Protein AF-A0A541BS70-F1 (afdb_monomer_lite)

Secondary structure (DSSP, 8-state):
--GGGT-GGGSTTSSS-HHHHHHHHHHHHHHHHHHH-S-TTSHHHHHHHHHHHHHHHHHHHHTTGGGGTS-GGGHHHHHHHHHHTT-

Structure (mmCIF, N/CA/C/O backbone):
data_AF-A0A541BS70-F1
#
_entry.id   AF-A0A541BS70-F1
#
loop_
_atom_site.group_PDB
_atom_site.id
_atom_site.type_symbol
_atom_site.label_atom_id
_atom_site.label_alt_id
_atom_site.label_comp_id
_atom_site.label_asym_id
_atom_site.label_entity_id
_atom_site.label_seq_id
_atom_site.pdbx_PDB_ins_code
_atom_site.Cartn_x
_atom_site.Cartn_y
_atom_site.Cartn_z
_atom_site.occupancy
_atom_site.B_iso_or_equiv
_atom_site.auth_seq_id
_atom_site.auth_comp_id
_atom_site.auth_asym_id
_atom_site.auth_atom_id
_atom_site.pdbx_PDB_model_num
ATOM 1 N N . MET A 1 1 ? -11.058 11.341 0.866 1.00 50.06 1 MET A N 1
ATOM 2 C CA . MET A 1 1 ? -11.415 10.758 2.179 1.00 50.06 1 MET A CA 1
ATOM 3 C C . MET A 1 1 ? -10.581 9.493 2.428 1.00 50.06 1 MET A C 1
ATOM 5 O O . MET A 1 1 ? -11.125 8.403 2.476 1.00 50.06 1 MET A O 1
ATOM 9 N N . PHE A 1 2 ? -9.251 9.627 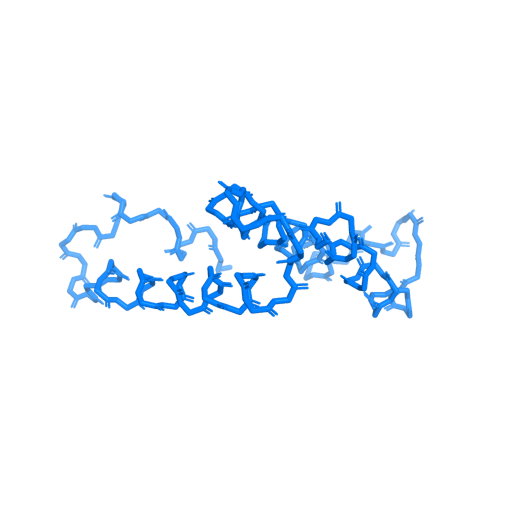2.506 1.00 51.97 2 PHE A N 1
ATOM 10 C CA . PHE A 1 2 ? -8.312 8.521 2.806 1.00 51.97 2 PHE A CA 1
ATOM 11 C C . PHE A 1 2 ? -7.281 8.940 3.866 1.00 51.97 2 PHE A C 1
ATOM 13 O O . PHE A 1 2 ? -6.823 8.101 4.629 1.00 51.97 2 PHE A O 1
ATOM 20 N N . GLU A 1 3 ? -7.023 10.249 4.004 1.00 51.66 3 GLU A N 1
ATOM 21 C CA . GLU A 1 3 ? -6.290 10.843 5.138 1.00 51.66 3 GLU A CA 1
ATOM 22 C C . GLU A 1 3 ? -6.831 10.396 6.509 1.00 51.66 3 GLU A C 1
ATOM 24 O O . GLU A 1 3 ? -6.077 10.308 7.474 1.00 51.66 3 GLU A O 1
ATOM 29 N N . LEU A 1 4 ? -8.118 10.033 6.576 1.00 51.78 4 LEU A N 1
ATOM 30 C CA . LEU A 1 4 ? -8.796 9.567 7.786 1.00 51.78 4 LEU A CA 1
ATOM 31 C C . LEU A 1 4 ? -8.561 8.080 8.122 1.00 51.78 4 LEU A C 1
ATOM 33 O O . LEU A 1 4 ? -8.831 7.688 9.247 1.00 51.78 4 LEU A O 1
ATOM 37 N N . MET A 1 5 ? -8.064 7.228 7.211 1.00 51.06 5 MET A N 1
ATOM 38 C CA . MET A 1 5 ? -7.829 5.806 7.550 1.00 51.06 5 MET A CA 1
ATOM 39 C C . MET A 1 5 ? -6.601 5.594 8.445 1.00 51.06 5 MET A C 1
ATOM 41 O O . MET A 1 5 ? -6.519 4.558 9.101 1.00 51.06 5 MET A O 1
ATOM 45 N N . PHE A 1 6 ? -5.679 6.563 8.480 1.00 54.09 6 PHE A N 1
ATOM 46 C CA . PHE A 1 6 ? -4.398 6.439 9.184 1.00 54.09 6 PHE A CA 1
ATOM 47 C C . PHE A 1 6 ? -4.127 7.536 10.219 1.00 54.09 6 PHE A C 1
ATOM 49 O O . PHE A 1 6 ? -3.235 7.363 11.044 1.00 54.09 6 PHE A O 1
ATOM 56 N N . HIS A 1 7 ? -4.909 8.623 10.250 1.00 58.03 7 HIS A N 1
ATOM 57 C CA . HIS A 1 7 ? -4.914 9.551 11.387 1.00 58.03 7 HIS A CA 1
ATOM 58 C C . HIS A 1 7 ? -5.749 8.973 12.533 1.00 58.03 7 HIS A C 1
ATOM 60 O O . HIS A 1 7 ? -6.821 9.473 12.874 1.00 58.03 7 HIS A O 1
ATOM 66 N N . HIS A 1 8 ? -5.248 7.884 13.113 1.00 59.84 8 HIS A N 1
ATOM 67 C CA . HIS A 1 8 ? -5.866 7.248 14.270 1.00 59.84 8 HIS A CA 1
ATOM 68 C C . HIS A 1 8 ? -6.000 8.225 15.448 1.00 59.84 8 HIS A C 1
ATOM 70 O O . HIS A 1 8 ? -7.019 8.194 16.129 1.00 59.84 8 HIS A O 1
ATOM 76 N N . ASP A 1 9 ? -5.058 9.160 15.593 1.00 59.16 9 ASP A N 1
ATOM 77 C CA . ASP A 1 9 ? -5.041 10.155 16.673 1.00 59.16 9 ASP A CA 1
ATOM 78 C C . ASP A 1 9 ? -6.124 11.239 16.525 1.00 59.16 9 ASP A C 1
ATOM 80 O O . ASP A 1 9 ? -6.625 11.753 17.519 1.00 59.16 9 ASP A O 1
ATOM 84 N N . LEU A 1 10 ? -6.538 11.577 15.295 1.00 54.88 10 LEU A N 1
ATOM 85 C CA . LEU A 1 10 ? -7.631 12.540 15.064 1.00 54.88 10 LEU A CA 1
ATOM 86 C C . LEU A 1 10 ? -9.022 11.909 15.219 1.00 54.88 10 LEU A C 1
ATOM 88 O O . LEU A 1 10 ? -10.023 12.622 15.230 1.00 54.88 10 LEU A O 1
ATOM 92 N N . LEU A 1 11 ? -9.092 10.578 15.297 1.00 57.12 11 LEU A N 1
ATOM 93 C CA . LEU A 1 11 ? -10.334 9.803 15.367 1.00 57.12 11 LEU A CA 1
ATOM 94 C C . LEU A 1 11 ? -10.473 9.038 16.687 1.00 57.12 11 LEU A C 1
ATOM 96 O O . LEU A 1 11 ? -11.450 8.303 16.876 1.00 57.12 11 LEU A O 1
ATOM 100 N N . ASP A 1 12 ? -9.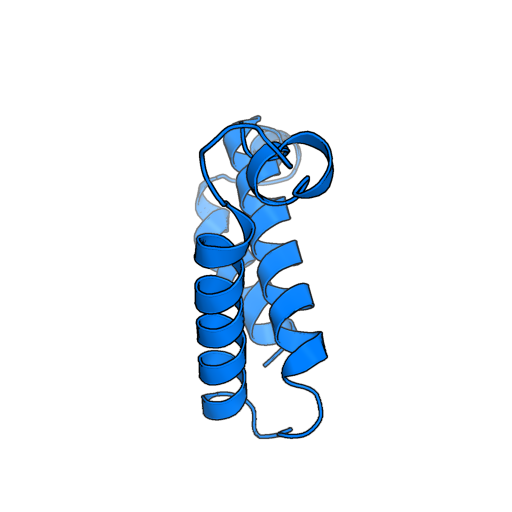528 9.231 17.605 1.00 55.44 12 ASP A N 1
ATOM 101 C CA . ASP A 1 12 ? -9.595 8.691 18.951 1.00 55.44 12 ASP A CA 1
ATOM 102 C C . ASP A 1 12 ? -10.781 9.338 19.688 1.00 55.44 12 ASP A C 1
ATOM 104 O O . ASP A 1 12 ? -10.884 10.558 19.807 1.00 55.44 12 ASP A O 1
ATOM 108 N N . GLY A 1 13 ? -11.762 8.522 20.084 1.00 58.00 13 GLY A N 1
ATOM 109 C CA . GLY A 1 13 ? -13.037 8.992 20.645 1.00 58.00 13 GLY A CA 1
ATOM 110 C C . GLY A 1 13 ? -14.178 9.254 19.645 1.00 58.00 13 GLY A C 1
ATOM 111 O O . GLY A 1 13 ? -15.301 9.496 20.081 1.00 58.00 13 GLY A O 1
ATOM 112 N N . ALA A 1 14 ? -13.976 9.110 18.327 1.00 62.50 14 ALA A N 1
ATOM 113 C CA . ALA A 1 14 ? -15.036 9.276 17.312 1.00 62.50 14 ALA A CA 1
ATOM 114 C C . ALA A 1 14 ? -16.001 8.067 17.191 1.00 62.50 14 ALA A C 1
ATOM 116 O O . ALA A 1 14 ? -16.760 7.953 16.229 1.00 62.50 14 ALA A O 1
ATOM 117 N N . GLY A 1 15 ? -15.958 7.126 18.143 1.00 59.03 15 GLY A N 1
ATOM 118 C CA . GLY A 1 15 ? -16.877 5.983 18.246 1.00 59.03 15 GLY A CA 1
ATOM 119 C C . GLY A 1 15 ? -16.631 4.816 17.277 1.00 59.03 15 GLY A C 1
ATOM 120 O O . GLY A 1 15 ? -17.224 3.758 17.455 1.00 59.03 15 GLY A O 1
ATOM 121 N N . ALA A 1 16 ? -15.740 4.958 16.290 1.00 66.94 16 ALA A N 1
ATOM 122 C CA . ALA A 1 16 ? -15.540 3.956 15.233 1.00 66.94 16 ALA A CA 1
ATOM 123 C C . ALA A 1 16 ? -14.391 2.948 15.476 1.00 66.94 16 ALA A C 1
ATOM 125 O O . ALA A 1 16 ? -14.164 2.095 14.623 1.00 66.94 16 ALA A O 1
ATOM 126 N N . ASN A 1 17 ? -13.661 3.045 16.602 1.00 73.06 17 ASN A N 1
ATOM 127 C CA . ASN A 1 17 ? -12.509 2.198 16.983 1.00 73.06 17 ASN A CA 1
ATOM 128 C C . ASN A 1 17 ? -11.650 1.736 15.786 1.00 73.06 17 ASN A C 1
ATOM 130 O O . ASN A 1 17 ? -11.391 0.549 15.582 1.00 73.06 17 ASN A O 1
ATOM 134 N N . LEU A 1 18 ? -11.221 2.691 14.959 1.00 73.25 18 LEU A N 1
ATOM 135 C CA . LEU A 1 18 ? -10.550 2.396 13.691 1.00 73.25 18 LEU A CA 1
ATOM 136 C C . LEU A 1 18 ? -9.246 1.628 13.885 1.00 73.25 18 LEU A C 1
ATOM 138 O O . LEU A 1 18 ? -8.859 0.857 13.016 1.00 73.25 18 LEU A O 1
ATOM 142 N N . ARG A 1 19 ? -8.592 1.783 15.039 1.00 75.44 19 ARG A N 1
ATOM 143 C CA . ARG A 1 19 ? -7.398 1.012 15.386 1.00 75.44 19 ARG A CA 1
ATOM 144 C C . ARG A 1 19 ? -7.690 -0.489 15.445 1.00 75.44 19 ARG A C 1
ATOM 146 O O . ARG A 1 19 ? -6.920 -1.263 14.886 1.00 75.44 19 ARG A O 1
ATOM 153 N N . ALA A 1 20 ? -8.806 -0.895 16.055 1.00 79.38 20 ALA A N 1
ATOM 154 C CA . ALA A 1 20 ? -9.204 -2.303 16.127 1.00 79.38 20 ALA A CA 1
ATOM 155 C C . ALA A 1 20 ? -9.536 -2.912 14.753 1.00 79.38 20 ALA A C 1
ATOM 157 O O . ALA A 1 20 ? -9.468 -4.127 14.605 1.00 79.38 20 ALA A O 1
ATOM 158 N N . THR A 1 21 ? -9.851 -2.088 13.751 1.00 79.56 21 THR A N 1
ATOM 159 C CA . THR A 1 21 ? -10.168 -2.546 12.389 1.00 79.56 21 THR A CA 1
ATOM 160 C C . THR A 1 21 ? -8.957 -2.491 11.455 1.00 79.56 21 THR A C 1
ATOM 162 O O . THR A 1 21 ? -8.705 -3.430 10.706 1.00 79.56 21 THR A O 1
ATOM 165 N N . THR A 1 22 ? -8.182 -1.405 11.488 1.00 78.94 22 THR A N 1
ATOM 166 C CA . THR A 1 22 ? -7.061 -1.181 10.563 1.00 78.94 22 THR A CA 1
ATOM 167 C C . THR A 1 22 ? -5.841 -2.031 10.914 1.00 78.94 22 THR A C 1
ATOM 169 O O . THR A 1 22 ? -5.159 -2.499 10.004 1.00 78.94 22 THR A O 1
ATOM 172 N N . VAL A 1 23 ? -5.573 -2.281 12.203 1.00 84.94 23 VAL A N 1
ATOM 173 C CA . VAL A 1 23 ? -4.419 -3.097 12.622 1.00 84.94 23 VAL A CA 1
ATOM 174 C C . VAL A 1 23 ? -4.507 -4.531 12.075 1.00 84.94 23 VAL A C 1
ATOM 176 O O . VAL A 1 23 ? -3.568 -4.928 11.385 1.00 84.94 23 VAL A O 1
ATOM 179 N N . PRO A 1 24 ? -5.621 -5.277 12.235 1.00 88.75 24 PRO A N 1
ATOM 180 C CA . PRO A 1 24 ? -5.738 -6.621 11.657 1.00 88.75 24 PRO A CA 1
ATOM 181 C C . PRO A 1 24 ? -5.599 -6.667 10.127 1.00 88.75 24 PRO A C 1
ATOM 183 O O . PRO A 1 24 ? -5.072 -7.632 9.568 1.00 88.75 24 PRO A O 1
ATOM 186 N N . LEU A 1 25 ? -6.048 -5.620 9.423 1.00 86.88 25 LEU A N 1
ATOM 187 C CA . LEU A 1 25 ? -5.866 -5.518 7.970 1.00 86.88 25 LEU A CA 1
ATOM 188 C C . LEU A 1 25 ? -4.387 -5.380 7.597 1.00 86.88 25 LEU A C 1
ATOM 190 O O . LEU A 1 25 ? -3.934 -5.988 6.628 1.00 86.88 25 LEU A O 1
ATOM 194 N N . PHE A 1 26 ? -3.632 -4.598 8.367 1.00 87.81 26 PHE A N 1
ATOM 195 C CA . PHE A 1 26 ? -2.199 -4.449 8.156 1.00 87.81 26 PHE A CA 1
ATOM 196 C C . PHE A 1 26 ? -1.432 -5.727 8.511 1.00 87.81 26 PHE A C 1
ATOM 198 O O . PHE A 1 26 ? -0.561 -6.142 7.753 1.00 87.81 26 PHE A O 1
ATOM 205 N N . GLU A 1 27 ? -1.797 -6.403 9.601 1.00 91.62 27 GLU A N 1
ATOM 206 C CA . GLU A 1 27 ? -1.231 -7.709 9.966 1.00 91.62 27 GLU A CA 1
ATOM 207 C C . GLU A 1 27 ? -1.465 -8.754 8.868 1.00 91.62 27 GLU A C 1
ATOM 209 O O . GLU A 1 27 ? -0.557 -9.509 8.529 1.00 91.62 27 GLU A O 1
ATOM 214 N N . SER A 1 28 ? -2.642 -8.740 8.234 1.00 92.69 28 SER A N 1
ATOM 215 C CA . SER A 1 28 ? -2.933 -9.611 7.088 1.00 92.69 28 SER A CA 1
ATOM 216 C C . SER A 1 28 ? -2.014 -9.326 5.894 1.00 92.69 28 SER A C 1
ATOM 218 O O . SER A 1 28 ? -1.583 -10.255 5.215 1.00 92.69 28 SER A O 1
ATOM 220 N N . LEU A 1 29 ? -1.681 -8.055 5.636 1.00 91.31 29 LEU A N 1
ATOM 221 C CA . LEU A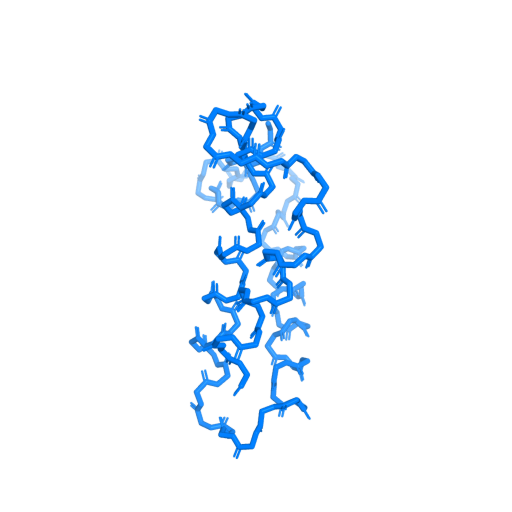 1 29 ? -0.717 -7.693 4.595 1.00 91.31 29 LEU A CA 1
ATOM 222 C C . LEU A 1 29 ? 0.693 -8.185 4.939 1.00 91.31 29 LEU A C 1
ATOM 224 O O . LEU A 1 29 ? 1.355 -8.741 4.069 1.00 91.31 29 LEU A O 1
ATOM 228 N N . VAL A 1 30 ? 1.135 -8.018 6.188 1.00 92.94 30 VAL A N 1
ATOM 229 C CA . VAL A 1 30 ? 2.436 -8.532 6.652 1.00 92.94 30 VAL A CA 1
ATOM 230 C C . VAL A 1 30 ? 2.510 -10.046 6.456 1.00 92.94 30 VAL A C 1
ATOM 232 O O . VAL A 1 30 ? 3.470 -10.524 5.865 1.00 92.94 30 VAL A O 1
ATOM 235 N N . ALA A 1 31 ? 1.468 -10.786 6.844 1.00 93.25 31 ALA A N 1
ATOM 236 C CA . ALA A 1 31 ? 1.422 -12.238 6.681 1.00 93.25 31 ALA A CA 1
ATOM 237 C C . ALA A 1 31 ? 1.473 -12.686 5.207 1.00 93.25 31 ALA A C 1
ATOM 239 O O . ALA A 1 31 ? 2.049 -13.728 4.899 1.00 93.25 31 ALA A O 1
ATOM 240 N N . LEU A 1 32 ? 0.873 -11.922 4.286 1.00 93.25 32 LEU A N 1
ATOM 241 C CA . LEU A 1 32 ? 0.967 -12.194 2.847 1.00 93.25 32 LEU A CA 1
ATOM 242 C C . LEU A 1 32 ? 2.377 -11.938 2.307 1.00 93.25 32 LEU A C 1
ATOM 244 O O . LEU A 1 32 ? 2.856 -12.704 1.476 1.00 93.25 32 LEU A O 1
ATOM 248 N N . VAL A 1 33 ? 3.037 -10.880 2.778 1.00 92.69 33 VAL A N 1
ATOM 249 C CA . VAL A 1 33 ? 4.424 -10.572 2.411 1.00 92.69 33 VAL A CA 1
ATOM 250 C C . VAL A 1 33 ? 5.372 -11.640 2.953 1.00 92.69 33 VAL A C 1
ATOM 252 O O . VAL A 1 33 ? 6.196 -12.137 2.201 1.00 92.69 33 VAL A O 1
ATOM 255 N N . GLU A 1 34 ? 5.200 -12.080 4.201 1.00 92.25 34 GLU A N 1
ATOM 256 C CA . GLU A 1 34 ? 5.980 -13.183 4.784 1.00 92.25 34 GLU A CA 1
ATOM 257 C C . GLU A 1 34 ? 5.858 -14.482 3.978 1.00 92.25 34 GLU A C 1
ATOM 259 O O . GLU A 1 34 ? 6.840 -15.197 3.817 1.00 92.25 34 GLU A O 1
ATOM 264 N N . GLN A 1 35 ? 4.672 -14.782 3.444 1.00 91.25 35 GLN A N 1
ATOM 265 C CA . GLN A 1 35 ? 4.458 -15.960 2.595 1.00 91.25 35 GLN A CA 1
ATOM 266 C C . GLN A 1 35 ? 5.088 -15.830 1.203 1.00 91.25 35 GLN A C 1
ATOM 268 O O . GLN A 1 35 ? 5.386 -16.846 0.578 1.00 91.25 35 GLN A O 1
ATOM 273 N N . ALA A 1 36 ? 5.229 -14.606 0.693 1.00 90.12 36 ALA A N 1
ATOM 274 C CA . ALA A 1 36 ? 5.695 -14.333 -0.664 1.00 90.12 36 ALA A CA 1
ATOM 275 C C . ALA A 1 36 ? 7.195 -14.003 -0.748 1.00 90.12 36 ALA A C 1
ATOM 277 O O . ALA A 1 36 ? 7.780 -14.149 -1.819 1.00 90.12 36 ALA A O 1
ATOM 278 N N . SER A 1 37 ? 7.807 -13.552 0.350 1.00 82.69 37 SER A N 1
ATOM 279 C CA . SER A 1 37 ? 9.204 -13.121 0.403 1.00 82.69 37 SER A CA 1
ATOM 280 C C . SER A 1 37 ? 10.133 -14.245 0.866 1.00 82.69 37 SER A C 1
ATOM 282 O O . SER A 1 37 ? 9.986 -14.777 1.961 1.00 82.69 37 SER A O 1
ATOM 284 N N . ASP A 1 38 ? 11.206 -14.496 0.110 1.00 73.00 38 ASP A N 1
ATOM 285 C CA . ASP A 1 38 ? 12.316 -15.369 0.543 1.00 73.00 38 ASP A CA 1
ATOM 286 C C . ASP A 1 38 ? 13.153 -14.746 1.686 1.00 73.00 38 ASP A C 1
ATOM 288 O O . ASP A 1 38 ? 13.987 -15.401 2.313 1.00 73.00 38 ASP A O 1
ATOM 292 N N . ARG A 1 39 ? 12.947 -13.450 1.963 1.00 66.69 39 ARG A N 1
ATOM 293 C CA . ARG A 1 39 ? 13.642 -12.652 2.986 1.00 66.69 39 ARG A CA 1
ATOM 294 C C . ARG A 1 39 ? 12.741 -12.445 4.205 1.00 66.69 39 ARG A C 1
ATOM 296 O O . ARG A 1 39 ? 12.227 -11.350 4.420 1.00 66.69 39 ARG A O 1
ATOM 303 N N . SER A 1 40 ? 12.564 -13.504 4.994 1.00 63.53 40 SER A N 1
ATOM 304 C CA . SER A 1 40 ? 11.627 -13.548 6.132 1.00 63.53 40 SER A CA 1
ATOM 305 C C . SER A 1 40 ? 11.814 -12.431 7.175 1.00 63.53 40 SER A C 1
ATOM 307 O O . SER A 1 40 ? 10.854 -12.095 7.865 1.00 63.53 40 SER A O 1
ATOM 309 N N . ASP A 1 41 ? 13.010 -11.848 7.307 1.00 67.38 41 ASP A N 1
ATOM 310 C CA . ASP A 1 41 ? 13.312 -10.902 8.393 1.00 67.38 41 ASP A CA 1
ATOM 311 C C . ASP A 1 41 ? 12.837 -9.456 8.126 1.00 67.38 41 ASP A C 1
ATOM 313 O O . ASP A 1 41 ? 12.808 -8.645 9.052 1.00 67.38 41 ASP A O 1
ATOM 317 N N . ASP A 1 42 ? 12.435 -9.114 6.892 1.00 83.38 42 ASP A N 1
ATOM 318 C CA . ASP A 1 42 ? 12.144 -7.723 6.486 1.00 83.38 42 ASP A CA 1
ATOM 319 C C . ASP A 1 42 ? 10.656 -7.452 6.178 1.00 83.38 42 ASP A C 1
ATOM 321 O O . ASP A 1 42 ? 10.257 -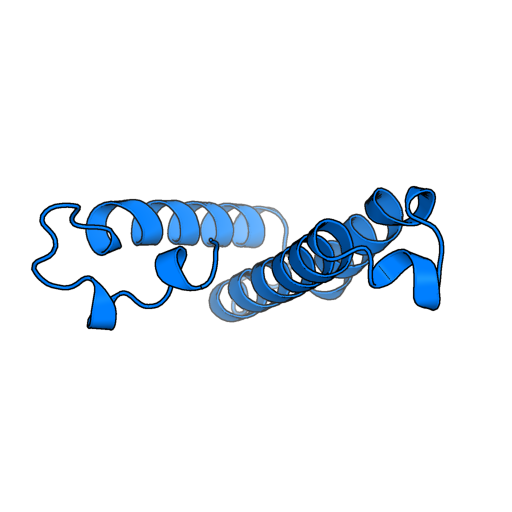6.326 5.875 1.00 83.38 42 ASP A O 1
ATOM 325 N N . SER A 1 43 ? 9.783 -8.456 6.307 1.00 86.69 43 SER A N 1
ATOM 326 C CA . SER A 1 43 ? 8.359 -8.362 5.935 1.00 86.69 43 SER A CA 1
ATOM 327 C C . SER A 1 43 ? 7.610 -7.225 6.643 1.00 86.69 43 SER A C 1
ATOM 329 O O . SER A 1 43 ? 6.722 -6.591 6.066 1.00 86.69 43 SER A O 1
ATOM 331 N N . ARG A 1 44 ? 8.011 -6.898 7.881 1.00 87.38 44 ARG A N 1
ATOM 332 C CA . ARG A 1 44 ? 7.461 -5.771 8.658 1.00 87.38 44 ARG A CA 1
ATOM 333 C C . ARG A 1 44 ? 7.806 -4.393 8.090 1.00 87.38 44 ARG A C 1
ATOM 335 O O . ARG A 1 44 ? 7.087 -3.444 8.388 1.00 87.38 44 ARG A O 1
ATOM 342 N N . MET A 1 45 ? 8.856 -4.275 7.282 1.00 89.38 45 MET A N 1
ATOM 343 C CA . MET A 1 45 ? 9.219 -3.045 6.569 1.00 89.38 45 MET A CA 1
ATOM 344 C C . MET A 1 45 ? 8.760 -3.071 5.107 1.00 89.38 45 MET A C 1
ATOM 346 O O . MET A 1 45 ? 8.321 -2.047 4.579 1.00 89.38 45 MET A O 1
ATOM 350 N N . GLN A 1 46 ? 8.771 -4.244 4.473 1.00 91.56 46 GLN A N 1
ATOM 351 C CA . GLN A 1 46 ? 8.283 -4.446 3.107 1.00 91.56 46 GLN A CA 1
ATOM 352 C C . GLN A 1 46 ? 6.780 -4.161 2.981 1.00 91.56 46 GLN A C 1
ATOM 354 O O . GLN A 1 46 ? 6.361 -3.436 2.079 1.00 91.56 46 GLN A O 1
ATOM 359 N N . ALA A 1 47 ? 5.959 -4.656 3.914 1.00 91.75 47 ALA A N 1
ATOM 360 C CA . ALA A 1 47 ? 4.516 -4.419 3.909 1.00 91.75 47 ALA A CA 1
ATOM 361 C C . ALA A 1 47 ? 4.131 -2.920 3.920 1.00 91.75 47 ALA A C 1
ATOM 363 O O . ALA A 1 47 ? 3.347 -2.508 3.055 1.00 91.75 47 ALA A O 1
ATOM 364 N N . PRO A 1 48 ? 4.678 -2.063 4.812 1.00 90.50 48 PRO A N 1
ATOM 365 C CA . PRO A 1 48 ? 4.418 -0.627 4.743 1.00 90.50 48 PRO A CA 1
ATOM 366 C C . PRO A 1 48 ? 4.928 0.023 3.449 1.00 90.50 48 PRO A C 1
ATOM 368 O O . PRO A 1 48 ? 4.259 0.922 2.934 1.00 90.50 48 PRO A O 1
ATOM 371 N N . ALA A 1 49 ? 6.050 -0.430 2.881 1.00 92.75 49 ALA A N 1
ATOM 372 C CA . ALA A 1 49 ? 6.556 0.090 1.608 1.00 92.75 49 ALA A CA 1
ATOM 373 C C . ALA A 1 49 ? 5.598 -0.218 0.438 1.00 92.75 49 ALA A C 1
ATOM 375 O O . ALA A 1 49 ? 5.201 0.691 -0.298 1.00 92.75 49 ALA A O 1
ATOM 376 N N . ILE A 1 50 ? 5.121 -1.464 0.340 1.00 93.44 50 ILE A N 1
ATOM 377 C CA . ILE A 1 50 ? 4.111 -1.893 -0.642 1.00 93.44 50 ILE A CA 1
ATOM 378 C C . ILE A 1 50 ? 2.821 -1.085 -0.480 1.00 93.44 50 ILE A C 1
ATOM 380 O O . ILE A 1 50 ? 2.268 -0.567 -1.458 1.00 93.44 50 ILE A O 1
ATOM 384 N N . GLN A 1 51 ? 2.332 -0.952 0.756 1.00 92.38 51 GLN A N 1
ATOM 385 C CA . GLN A 1 51 ? 1.109 -0.205 1.037 1.00 92.38 51 GLN A CA 1
ATOM 386 C C . GLN A 1 51 ? 1.250 1.273 0.659 1.00 92.38 51 GLN A C 1
ATOM 388 O O . GLN A 1 51 ? 0.323 1.846 0.085 1.00 92.38 51 GLN A O 1
ATOM 393 N N . THR A 1 52 ? 2.412 1.874 0.918 1.00 92.06 52 THR A N 1
ATOM 394 C CA . THR A 1 52 ? 2.710 3.268 0.563 1.00 92.06 52 THR A CA 1
ATOM 395 C C . THR A 1 52 ? 2.709 3.471 -0.950 1.00 92.06 52 THR A C 1
ATOM 397 O O . THR A 1 52 ? 2.043 4.385 -1.440 1.00 92.06 52 THR A O 1
ATOM 400 N N . GLY A 1 53 ? 3.373 2.594 -1.710 1.00 93.38 53 GLY A N 1
ATOM 401 C CA . GLY A 1 53 ? 3.385 2.661 -3.174 1.00 93.38 53 GLY A CA 1
ATOM 402 C C . GLY A 1 53 ? 1.983 2.535 -3.778 1.00 93.38 53 GLY A C 1
ATOM 403 O O . GLY A 1 53 ? 1.564 3.371 -4.583 1.00 93.38 53 GLY A O 1
ATOM 404 N N . ARG A 1 54 ? 1.203 1.545 -3.323 1.00 93.94 54 ARG A N 1
ATOM 405 C CA . ARG A 1 54 ? -0.196 1.353 -3.749 1.00 93.94 54 ARG A CA 1
ATOM 406 C C . ARG A 1 54 ? -1.074 2.550 -3.399 1.00 93.94 54 ARG A C 1
ATOM 408 O O . ARG A 1 54 ? -1.902 2.963 -4.212 1.00 93.94 54 ARG A O 1
ATOM 415 N N . HIS A 1 55 ? -0.892 3.112 -2.207 1.00 90.88 55 HIS A N 1
ATOM 416 C CA . HIS A 1 55 ? -1.637 4.283 -1.770 1.00 90.88 55 HIS A CA 1
ATOM 417 C C . HIS A 1 55 ? -1.315 5.512 -2.629 1.00 90.88 55 HIS A C 1
ATOM 419 O O . HIS A 1 55 ? -2.237 6.177 -3.099 1.00 90.88 55 HIS A O 1
ATOM 425 N N . GLY A 1 56 ? -0.036 5.768 -2.916 1.00 91.56 56 GLY A N 1
ATOM 426 C CA . GLY A 1 56 ? 0.382 6.855 -3.803 1.00 91.56 56 GLY A CA 1
ATOM 427 C C . GLY A 1 56 ? -0.252 6.749 -5.192 1.00 91.56 56 GLY A C 1
ATOM 428 O O . GLY A 1 56 ? -0.816 7.722 -5.691 1.00 91.56 56 GLY A O 1
ATOM 429 N N . ILE A 1 57 ? -0.260 5.549 -5.783 1.00 93.69 57 ILE A N 1
ATOM 430 C CA . ILE A 1 57 ? -0.927 5.291 -7.071 1.00 93.69 57 ILE A CA 1
ATOM 431 C C . ILE A 1 57 ? -2.431 5.584 -6.977 1.00 93.69 57 ILE A C 1
ATOM 433 O O . ILE A 1 57 ? -2.989 6.234 -7.864 1.00 93.69 57 ILE A O 1
ATOM 437 N N . ALA A 1 58 ? -3.092 5.148 -5.901 1.00 92.06 58 ALA A N 1
ATOM 438 C CA . ALA A 1 58 ? -4.517 5.392 -5.694 1.00 92.06 58 ALA A CA 1
ATOM 439 C C . ALA A 1 58 ? -4.841 6.891 -5.570 1.00 92.06 58 ALA A C 1
ATOM 441 O O . ALA A 1 58 ? -5.792 7.350 -6.200 1.00 92.06 58 ALA A O 1
ATOM 442 N N . VAL A 1 59 ? -4.038 7.660 -4.827 1.00 91.38 59 VAL A N 1
ATOM 443 C CA . VAL A 1 59 ? -4.205 9.117 -4.664 1.00 91.38 59 VAL A CA 1
ATOM 444 C C . VAL A 1 59 ? -3.970 9.855 -5.981 1.00 91.38 59 VAL A C 1
ATOM 446 O O . VAL A 1 59 ? -4.773 10.700 -6.382 1.00 91.38 59 VAL A O 1
ATOM 449 N N . LEU A 1 60 ? -2.894 9.519 -6.697 1.00 91.19 60 LEU A N 1
ATOM 450 C CA . LEU A 1 60 ? -2.613 10.126 -7.996 1.00 91.19 60 LEU A CA 1
ATOM 451 C C . LEU A 1 60 ? -3.706 9.778 -9.018 1.00 91.19 60 LEU A C 1
ATOM 453 O O . LEU A 1 60 ? -4.080 10.625 -9.830 1.00 91.19 60 LEU A O 1
ATOM 457 N N . SER A 1 61 ? -4.262 8.563 -8.961 1.00 90.75 61 SER A N 1
ATOM 458 C CA . SER A 1 61 ? -5.392 8.165 -9.802 1.00 90.75 61 SER A CA 1
ATOM 459 C C . SER A 1 61 ? -6.683 8.896 -9.428 1.00 90.75 61 SER A C 1
ATOM 461 O O . SER A 1 61 ? -7.371 9.378 -10.328 1.00 90.75 61 SER A O 1
ATOM 463 N N . SER A 1 62 ? -7.017 9.015 -8.137 1.00 90.62 62 SER A N 1
ATOM 464 C CA . SER A 1 62 ? -8.257 9.664 -7.688 1.00 90.62 62 SER A CA 1
ATOM 465 C C . SER A 1 62 ? -8.285 11.149 -8.029 1.00 90.62 62 SER A C 1
ATOM 467 O O . SER A 1 62 ? -9.340 11.688 -8.354 1.00 90.62 62 SER A O 1
ATOM 469 N N . ASN A 1 63 ? -7.117 11.789 -8.007 1.00 90.62 63 ASN A N 1
ATOM 470 C CA . ASN A 1 63 ? -6.961 13.208 -8.312 1.00 90.62 63 ASN A CA 1
ATOM 471 C C . ASN A 1 63 ? -6.674 13.471 -9.801 1.00 90.62 63 ASN A C 1
ATOM 473 O O . ASN A 1 63 ? -6.394 14.608 -10.167 1.00 90.62 63 ASN A O 1
ATOM 477 N N . ARG A 1 64 ? -6.720 12.436 -10.659 1.00 89.12 64 ARG A N 1
ATOM 478 C CA . ARG A 1 64 ? -6.375 12.492 -12.098 1.00 89.12 64 ARG A CA 1
ATOM 479 C C . ARG A 1 64 ? -4.966 13.030 -12.390 1.00 89.12 64 ARG A C 1
ATOM 481 O O . ARG A 1 64 ? -4.664 13.402 -13.517 1.00 89.12 64 ARG A O 1
ATOM 488 N N . ALA A 1 65 ? -4.080 13.030 -11.397 1.00 88.94 65 ALA A N 1
ATOM 489 C CA . ALA A 1 65 ? -2.710 13.514 -11.529 1.00 88.94 65 ALA A CA 1
ATOM 490 C C . ALA A 1 65 ? -1.825 12.552 -12.340 1.00 88.94 65 ALA A C 1
ATOM 492 O O . ALA A 1 65 ? -0.882 12.997 -12.986 1.00 88.94 65 ALA A O 1
ATOM 493 N N . LEU A 1 66 ? -2.145 11.248 -12.367 1.00 87.38 66 LEU A N 1
ATOM 494 C CA . LEU A 1 66 ? -1.429 10.276 -13.212 1.00 87.38 66 LEU A CA 1
ATOM 495 C C . LEU A 1 66 ? -1.489 10.630 -14.703 1.00 87.38 66 LEU A C 1
ATOM 497 O O . LEU A 1 66 ? -0.526 10.388 -15.420 1.00 87.38 66 LEU A O 1
ATOM 501 N N . GLU A 1 67 ? -2.588 11.228 -15.163 1.00 87.06 67 GLU A N 1
ATOM 502 C CA . GLU A 1 67 ? -2.788 11.592 -16.573 1.00 87.06 67 GLU A CA 1
ATOM 503 C C . GLU A 1 67 ? -1.886 12.760 -17.016 1.00 87.06 67 GLU A C 1
ATOM 505 O O . GLU A 1 67 ? -1.732 12.998 -18.210 1.00 87.06 67 GLU A O 1
ATOM 510 N N . LEU A 1 68 ? -1.251 13.466 -16.069 1.00 86.38 68 LEU A N 1
ATOM 511 C CA . LEU A 1 68 ? -0.283 14.533 -16.355 1.00 86.38 68 LEU A CA 1
ATOM 512 C C . LEU A 1 68 ? 1.103 13.996 -16.734 1.00 86.38 68 LEU A C 1
ATOM 514 O O . LEU A 1 68 ? 1.878 14.705 -17.370 1.00 86.38 68 LEU A O 1
ATOM 518 N N . VAL A 1 69 ? 1.433 12.773 -16.311 1.00 84.56 69 VAL A N 1
ATOM 519 C CA . VAL A 1 69 ? 2.779 12.187 -16.442 1.00 84.56 69 VAL A CA 1
ATOM 520 C C . VAL A 1 69 ? 2.781 10.803 -17.101 1.00 84.56 69 VAL A C 1
ATOM 522 O O . VAL A 1 69 ? 3.848 10.263 -17.376 1.00 84.56 69 VAL A O 1
ATOM 525 N N . GLY A 1 70 ? 1.610 10.221 -17.369 1.00 85.50 70 GLY A N 1
ATOM 526 C CA . GLY A 1 70 ? 1.464 8.882 -17.940 1.00 85.50 70 GLY A CA 1
ATOM 527 C C . GLY A 1 70 ? 0.023 8.554 -18.336 1.00 85.50 70 GLY A C 1
ATOM 528 O O . GLY A 1 70 ? -0.809 9.445 -18.510 1.00 85.50 70 GLY A O 1
ATOM 529 N N . SER A 1 71 ? -0.288 7.263 -18.494 1.00 87.38 71 SER A N 1
ATOM 530 C CA . SER A 1 71 ? -1.631 6.792 -18.841 1.00 87.38 71 SER A CA 1
ATOM 531 C C . SER A 1 71 ? -2.327 6.121 -17.663 1.00 87.38 71 SER A C 1
ATOM 533 O O . SER A 1 71 ? -1.744 5.335 -16.920 1.00 87.38 71 SER A O 1
ATOM 535 N N . ARG A 1 72 ? -3.648 6.303 -17.558 1.00 87.44 72 ARG A N 1
ATOM 536 C CA . ARG A 1 72 ? -4.477 5.515 -16.632 1.00 87.44 72 ARG A CA 1
ATOM 537 C C . ARG A 1 72 ? -4.416 4.008 -16.923 1.00 87.44 72 ARG A C 1
ATOM 539 O O . ARG A 1 72 ? -4.645 3.201 -16.025 1.00 87.44 72 ARG A O 1
ATOM 546 N N . ARG A 1 73 ? -4.090 3.622 -18.163 1.00 91.25 73 ARG A N 1
ATOM 547 C CA . ARG A 1 73 ? -3.883 2.218 -18.552 1.00 91.25 73 ARG A CA 1
ATOM 548 C C . ARG A 1 73 ? -2.640 1.601 -17.905 1.00 91.25 73 ARG A C 1
ATOM 550 O O . ARG A 1 73 ? -2.569 0.381 -17.836 1.00 91.25 73 ARG A O 1
ATOM 557 N N . ASP A 1 74 ? -1.729 2.420 -17.382 1.00 91.75 74 ASP A N 1
ATOM 558 C CA . ASP A 1 74 ? -0.482 1.966 -16.762 1.00 91.75 74 ASP A CA 1
ATOM 559 C C . ASP A 1 74 ? -0.663 1.586 -15.285 1.00 91.75 74 ASP A C 1
ATOM 561 O O . ASP A 1 74 ? 0.241 1.007 -14.690 1.00 91.75 74 ASP A O 1
ATOM 565 N N . ILE A 1 75 ? -1.826 1.868 -14.678 1.00 93.81 75 ILE A N 1
ATOM 566 C CA . ILE A 1 75 ? -2.096 1.573 -13.260 1.00 93.81 75 ILE A CA 1
ATOM 567 C C . ILE A 1 75 ? -1.779 0.115 -12.887 1.00 93.81 75 ILE A C 1
ATOM 569 O O . ILE A 1 75 ? -1.092 -0.072 -11.883 1.00 93.81 75 ILE A O 1
ATOM 573 N N . PRO A 1 76 ? -2.211 -0.916 -13.645 1.00 95.75 76 PRO A N 1
ATOM 574 C CA . PRO A 1 76 ? -1.873 -2.300 -13.317 1.00 95.75 76 PRO A CA 1
ATOM 575 C C . PRO A 1 76 ? -0.359 -2.537 -13.256 1.00 95.75 76 PRO A C 1
ATOM 577 O O . PRO A 1 76 ? 0.123 -3.125 -12.294 1.00 95.75 76 PRO A O 1
ATOM 580 N N . VAL A 1 77 ? 0.393 -1.994 -14.220 1.00 95.50 77 VAL A N 1
ATOM 581 C CA . VAL A 1 77 ? 1.860 -2.116 -14.289 1.00 95.50 77 VAL A CA 1
ATOM 582 C C . VAL A 1 77 ? 2.538 -1.358 -13.146 1.00 95.50 77 VAL A C 1
ATOM 584 O O . VAL A 1 77 ? 3.520 -1.830 -12.580 1.00 95.50 77 VAL A O 1
ATOM 587 N N . LEU A 1 78 ? 2.027 -0.182 -12.773 1.00 94.75 78 LEU A N 1
ATOM 588 C CA . LEU A 1 78 ? 2.546 0.586 -11.639 1.00 94.75 78 LEU A CA 1
ATOM 589 C C . LEU A 1 78 ? 2.335 -0.153 -10.314 1.00 94.75 78 LEU A C 1
ATOM 591 O O . LEU A 1 78 ? 3.237 -0.169 -9.480 1.00 94.75 78 LEU A O 1
ATOM 595 N N . VAL A 1 79 ? 1.167 -0.776 -10.127 1.00 95.62 79 VAL A N 1
ATOM 596 C CA . VAL A 1 79 ? 0.871 -1.576 -8.931 1.00 95.62 79 VAL A CA 1
ATOM 597 C C . VAL A 1 79 ? 1.758 -2.814 -8.879 1.00 95.62 79 VAL A C 1
ATOM 599 O O . VAL A 1 79 ? 2.345 -3.075 -7.833 1.00 95.62 79 VAL A O 1
ATOM 602 N N . GLU A 1 80 ? 1.899 -3.536 -9.992 1.00 96.19 80 GLU A N 1
ATOM 603 C CA . GLU A 1 80 ? 2.798 -4.690 -10.097 1.00 96.19 80 GLU A CA 1
ATOM 604 C C . GLU A 1 80 ? 4.229 -4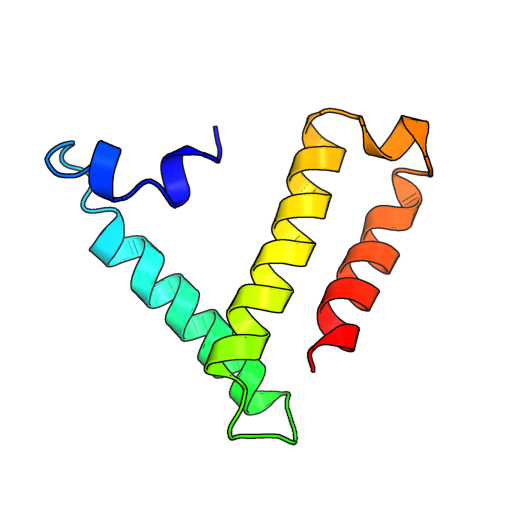.302 -9.711 1.00 96.19 80 GLU A C 1
ATOM 606 O O . GLU A 1 80 ? 4.796 -4.884 -8.793 1.00 96.19 80 GLU A O 1
ATOM 611 N N . ARG A 1 81 ? 4.778 -3.239 -10.312 1.00 95.69 81 ARG A N 1
ATOM 612 C CA . ARG A 1 81 ? 6.129 -2.748 -9.996 1.00 95.69 81 ARG A CA 1
ATOM 613 C C . ARG A 1 81 ? 6.287 -2.322 -8.539 1.00 95.69 81 ARG A C 1
ATOM 615 O O . ARG A 1 81 ? 7.320 -2.605 -7.943 1.00 95.69 81 ARG A O 1
ATOM 622 N N . ALA A 1 82 ? 5.290 -1.645 -7.970 1.00 94.56 82 ALA A N 1
ATOM 623 C CA . ALA A 1 82 ? 5.320 -1.227 -6.570 1.00 94.56 82 ALA A CA 1
ATOM 624 C C . ALA A 1 82 ? 5.311 -2.419 -5.599 1.00 94.56 82 ALA A C 1
ATOM 626 O O . ALA A 1 82 ? 5.879 -2.321 -4.517 1.00 94.56 82 ALA A O 1
ATOM 627 N N . VAL A 1 83 ? 4.684 -3.536 -5.977 1.00 93.56 83 VAL A N 1
ATOM 628 C CA . VAL A 1 83 ? 4.704 -4.777 -5.194 1.00 93.56 83 VAL A CA 1
ATOM 629 C C . VAL A 1 83 ? 6.033 -5.511 -5.393 1.00 93.56 83 VAL A C 1
ATOM 631 O O . VAL A 1 83 ? 6.730 -5.776 -4.419 1.00 93.56 83 VAL A O 1
ATOM 634 N N . SER A 1 84 ? 6.435 -5.768 -6.640 1.00 93.25 84 SER A N 1
ATOM 635 C CA . SER A 1 84 ? 7.653 -6.522 -6.974 1.00 93.25 84 SER A CA 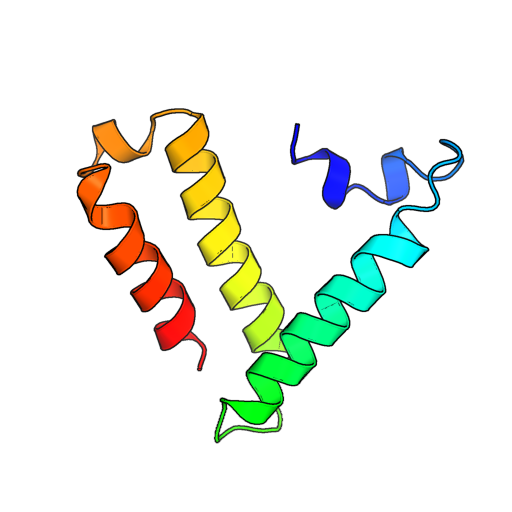1
ATOM 636 C C . SER A 1 84 ? 8.956 -5.842 -6.548 1.00 93.25 84 SER A C 1
ATOM 638 O O . SER A 1 84 ? 9.977 -6.503 -6.446 1.00 93.25 84 SER A O 1
ATOM 640 N N . ALA A 1 85 ? 8.963 -4.529 -6.303 1.00 92.12 85 ALA A N 1
ATOM 641 C CA . ALA A 1 85 ? 10.139 -3.842 -5.765 1.00 92.12 85 ALA A CA 1
ATOM 642 C C . ALA A 1 85 ? 10.445 -4.214 -4.299 1.00 92.12 85 ALA A C 1
ATOM 644 O O . ALA A 1 85 ? 11.541 -3.931 -3.810 1.00 92.12 85 ALA A O 1
ATOM 645 N N . HIS A 1 86 ? 9.475 -4.798 -3.593 1.00 89.25 86 HIS A N 1
ATOM 646 C CA . HIS A 1 86 ? 9.526 -5.032 -2.150 1.00 89.25 86 HIS A CA 1
ATOM 647 C C . HIS A 1 86 ? 9.215 -6.475 -1.735 1.00 89.25 86 HIS A C 1
ATOM 649 O O . HIS A 1 86 ? 9.276 -6.757 -0.542 1.00 89.25 86 HIS A O 1
ATOM 655 N N . LEU A 1 87 ? 8.917 -7.361 -2.688 1.00 87.25 87 LEU A N 1
ATOM 656 C CA . LEU A 1 87 ? 8.960 -8.815 -2.510 1.00 87.25 87 LEU A CA 1
ATOM 657 C C . LEU A 1 87 ? 10.325 -9.294 -3.027 1.00 87.25 87 LEU A C 1
ATOM 659 O O . LEU A 1 87 ? 11.209 -9.635 -2.200 1.00 87.25 87 LEU A O 1
#

Sequence (87 aa):
MFELMFHHDLLDGAGANLRATTVPLFESLVALVEQASDRSDDSRMQAPAIQTGRHGIAVLSSNRALELVGSRRDIPVLVERAVSAHL

pLDDT: mean 82.41, std 14.08, range [50.06, 96.19]

Radius of gyration: 15.1 Å; chains: 1; bounding box: 30×30×40 Å

Foldseek 3Di:
DCVVLPPVVVCVVVPPPSVVVVVVVLVVLLVVQCVVDPPNPCSNVLSVQLVVQLVVLVVCVVVVVCVVPHDPVCSVVSNVCSNVVRD

Organism: NCBI:txid2546320